Protein AF-A0A958V915-F1 (afdb_monomer)

Solvent-accessible surface area (backbone atoms only — not comparable to full-atom values): 6855 Å² total; per-residue (Å²): 134,86,81,80,76,76,75,77,83,75,81,83,77,73,76,79,89,66,77,58,68,59,53,65,76,64,23,70,66,58,50,49,50,54,53,62,56,53,32,76,91,82,40,52,74,68,54,32,50,51,50,50,53,51,51,52,49,52,52,51,52,52,51,52,51,58,71,43,39,68,60,51,48,65,74,55,33,73,67,46,53,53,52,52,55,52,50,54,53,52,50,51,52,50,50,51,51,49,53,51,50,53,52,51,50,55,52,39,60,75,68,68,81,113

Radius of gyration: 23.05 Å; Cα contacts (8 Å, |Δi|>4): 24; chains: 1; bounding box: 62×39×71 Å

Mean predicted aligned error: 9.96 Å

pLDDT: mean 83.39, std 15.03, range [46.66, 97.44]

Structure (mmCIF, N/CA/C/O backbone):
data_AF-A0A958V915-F1
#
_entry.id   AF-A0A958V915-F1
#
loop_
_atom_site.group_PDB
_atom_site.id
_atom_site.type_symbol
_atom_site.label_atom_id
_atom_site.label_alt_id
_atom_site.label_comp_id
_atom_site.label_asym_id
_atom_site.label_entity_id
_atom_site.label_seq_id
_atom_site.pdbx_PDB_ins_code
_atom_site.Cartn_x
_atom_site.Cartn_y
_atom_site.Cartn_z
_atom_site.occupancy
_atom_site.B_iso_or_equiv
_atom_site.auth_seq_id
_atom_site.auth_comp_id
_atom_site.auth_asym_id
_atom_site.auth_atom_id
_atom_site.pdbx_PDB_model_num
ATOM 1 N N . MET A 1 1 ? -27.198 29.856 43.582 1.00 46.66 1 MET A N 1
ATOM 2 C CA . MET A 1 1 ? -27.362 28.495 43.025 1.00 46.66 1 MET A CA 1
ATOM 3 C C . MET A 1 1 ? -26.505 28.420 41.766 1.00 46.66 1 MET A C 1
ATOM 5 O O . MET A 1 1 ? -26.902 28.926 40.725 1.00 46.66 1 MET A O 1
ATOM 9 N N . VAL A 1 2 ? -25.255 27.971 41.903 1.00 55.22 2 VAL A N 1
ATOM 10 C CA . VAL A 1 2 ? -24.263 27.981 40.815 1.00 55.22 2 VAL A CA 1
ATOM 11 C C . VAL A 1 2 ? -24.518 26.758 39.936 1.00 55.22 2 VAL A C 1
ATOM 13 O O . VAL A 1 2 ? -24.218 25.640 40.339 1.00 55.22 2 VAL A O 1
ATOM 16 N N . ASN A 1 3 ? -25.103 26.959 38.754 1.00 49.50 3 ASN A N 1
ATOM 17 C CA . ASN A 1 3 ? -25.222 25.907 37.744 1.00 49.50 3 ASN A CA 1
ATOM 18 C C . ASN A 1 3 ? -23.866 25.735 37.057 1.00 49.50 3 ASN A C 1
ATOM 20 O O . ASN A 1 3 ? -23.572 26.369 36.043 1.00 49.50 3 ASN A O 1
ATOM 24 N N . PHE A 1 4 ? -23.025 24.891 37.649 1.00 62.47 4 PHE A N 1
ATOM 25 C CA . PHE A 1 4 ? -21.787 24.434 37.038 1.00 62.47 4 PHE A CA 1
ATOM 26 C C . PHE A 1 4 ? -22.141 23.486 35.885 1.00 62.47 4 PHE A C 1
ATOM 28 O O . PHE A 1 4 ? -22.272 22.276 36.053 1.00 62.47 4 PHE A O 1
ATOM 35 N N . SER A 1 5 ? -22.371 24.064 34.706 1.00 57.31 5 SER A N 1
ATOM 36 C CA . SER A 1 5 ? -22.488 23.317 33.458 1.00 57.31 5 SER A CA 1
ATOM 37 C C . SER A 1 5 ? -21.105 22.772 33.112 1.00 57.31 5 SER A C 1
ATOM 39 O O . SER A 1 5 ? -20.276 23.458 32.508 1.00 57.31 5 SER A O 1
ATOM 41 N N . LEU A 1 6 ? -20.831 21.547 33.561 1.00 64.69 6 LEU A N 1
ATOM 42 C CA . LEU A 1 6 ? -19.716 20.740 33.083 1.00 64.69 6 LEU A CA 1
ATOM 43 C C . LEU A 1 6 ? -19.923 20.507 31.584 1.00 64.69 6 LEU A C 1
ATOM 45 O O . LEU A 1 6 ? -20.574 19.549 31.171 1.00 64.69 6 LEU A O 1
ATOM 49 N N . LYS A 1 7 ? -19.385 21.414 30.761 1.00 54.03 7 LYS A N 1
ATOM 50 C CA . LYS A 1 7 ? -19.228 21.199 29.324 1.00 54.03 7 LYS A CA 1
ATOM 51 C C . LYS A 1 7 ? -18.483 19.881 29.128 1.00 54.03 7 LYS A C 1
ATOM 53 O O . LYS A 1 7 ? -17.315 19.756 29.486 1.00 54.03 7 LYS A O 1
ATOM 58 N N . THR A 1 8 ? -19.201 18.916 28.568 1.00 58.78 8 THR A N 1
ATOM 59 C CA . THR A 1 8 ? -18.741 17.608 28.112 1.00 58.78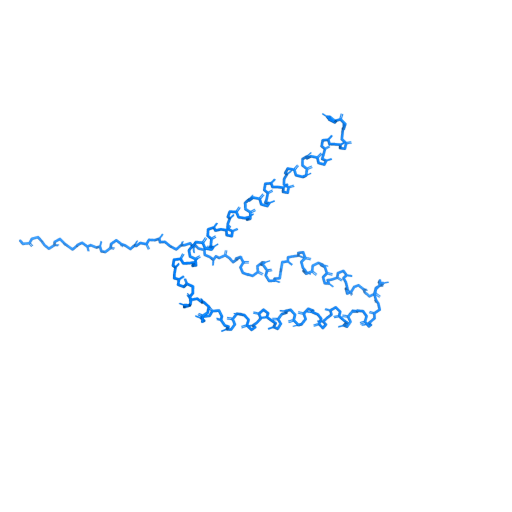 8 THR A CA 1
ATOM 60 C C . THR A 1 8 ? -17.361 17.699 27.460 1.00 58.78 8 THR A C 1
ATOM 62 O O . THR A 1 8 ? -17.191 18.356 26.432 1.00 58.78 8 THR A O 1
ATOM 65 N N . TYR A 1 9 ? -16.377 17.030 28.061 1.00 52.75 9 TYR A N 1
ATOM 66 C CA . TYR A 1 9 ? -15.049 16.838 27.488 1.00 52.75 9 TYR A CA 1
ATOM 67 C C . TYR A 1 9 ? -15.194 15.954 26.243 1.00 52.75 9 TYR A C 1
ATOM 69 O O . TYR A 1 9 ? -15.450 14.755 26.342 1.00 52.75 9 TYR A O 1
ATOM 77 N N . LYS A 1 10 ? -15.132 16.561 25.057 1.00 52.34 10 LYS A N 1
ATOM 78 C CA . LYS A 1 10 ? -15.208 15.849 23.779 1.00 52.34 10 LYS A CA 1
ATOM 79 C C . LYS A 1 10 ? -13.847 15.181 23.547 1.00 52.34 10 LYS A C 1
ATOM 81 O O . LYS A 1 10 ? -12.861 15.875 23.331 1.00 52.34 10 LYS A O 1
ATOM 86 N N . ASP A 1 11 ? -13.791 13.856 23.670 1.00 58.12 11 ASP A N 1
ATOM 87 C CA . ASP A 1 11 ? -12.593 13.043 23.417 1.00 58.12 11 ASP A CA 1
ATOM 88 C C . ASP A 1 11 ? -12.185 13.175 21.939 1.00 58.12 11 ASP A C 1
ATOM 90 O O . ASP A 1 11 ? -12.855 12.661 21.043 1.00 58.12 11 ASP A O 1
ATOM 94 N N . TYR A 1 12 ? -11.103 13.904 21.660 1.00 49.75 12 TYR A N 1
ATOM 95 C CA . TYR A 1 12 ? -10.552 14.069 20.313 1.00 49.75 12 TYR A CA 1
ATOM 96 C C . TYR A 1 12 ? -9.628 12.893 19.966 1.00 49.75 12 TYR A C 1
ATOM 98 O O . TYR A 1 12 ? -8.432 13.070 19.749 1.00 49.75 12 TYR A O 1
ATOM 106 N N . ARG A 1 13 ? -10.166 11.673 19.878 1.00 55.16 13 ARG A N 1
ATOM 107 C CA . ARG A 1 13 ? -9.445 10.519 19.300 1.00 55.16 13 ARG A CA 1
ATOM 108 C C . ARG A 1 13 ? -9.730 10.332 17.812 1.00 55.16 13 ARG A C 1
ATOM 110 O O . ARG A 1 13 ? -9.784 9.213 17.310 1.00 55.16 13 ARG A O 1
ATOM 117 N N . HIS A 1 14 ? -9.853 11.433 17.076 1.00 53.50 14 HIS A N 1
ATOM 118 C CA . HIS A 1 14 ? -9.836 11.371 15.621 1.00 53.50 14 HIS A CA 1
ATOM 119 C C . HIS A 1 14 ? -8.394 11.151 15.160 1.00 53.50 14 HIS A C 1
ATOM 121 O O . HIS A 1 14 ? -7.644 12.093 14.926 1.00 53.50 14 HIS A O 1
ATOM 127 N N . VAL A 1 15 ? -7.998 9.882 15.038 1.00 56.56 15 VAL A N 1
ATOM 128 C CA . VAL A 1 15 ? -6.907 9.525 14.132 1.00 56.56 15 VAL A CA 1
ATOM 129 C C . VAL A 1 15 ? -7.408 9.911 12.750 1.00 56.56 15 VAL A C 1
ATOM 131 O O . VAL A 1 15 ? -8.347 9.309 12.230 1.00 56.56 15 VAL A O 1
ATOM 134 N N . THR A 1 16 ? -6.860 10.988 12.205 1.00 51.41 16 THR A N 1
ATOM 135 C CA . THR A 1 16 ? -7.239 11.508 10.897 1.00 51.41 16 THR A CA 1
ATOM 136 C C . THR A 1 16 ? -6.789 10.501 9.843 1.00 51.41 16 THR A C 1
ATOM 138 O O . THR A 1 16 ? -5.658 10.532 9.369 1.00 51.41 16 THR A O 1
ATOM 141 N N . ILE A 1 17 ? -7.663 9.551 9.516 1.00 53.94 17 ILE A N 1
ATOM 142 C CA . ILE A 1 17 ? -7.463 8.580 8.440 1.00 53.94 17 ILE A CA 1
ATOM 143 C C . ILE A 1 17 ? -7.751 9.329 7.128 1.00 53.94 17 ILE A C 1
ATOM 145 O O . ILE A 1 17 ? -8.843 9.255 6.576 1.00 53.94 17 ILE A O 1
ATOM 149 N N . PHE A 1 18 ? -6.791 10.131 6.669 1.00 53.22 18 PHE A N 1
ATOM 150 C CA . PHE A 1 18 ? -6.848 10.901 5.420 1.00 53.22 18 PHE A CA 1
ATOM 151 C C . PHE A 1 18 ? -5.602 10.604 4.577 1.00 53.22 18 PHE A C 1
ATOM 153 O O . PHE A 1 18 ? -4.544 10.284 5.112 1.00 53.22 18 PHE A O 1
ATOM 160 N N . PRO A 1 19 ? -5.720 10.725 3.252 1.00 58.03 19 PRO A N 1
ATOM 161 C CA . PRO A 1 19 ? -6.063 9.604 2.395 1.00 58.03 19 PRO A CA 1
ATOM 162 C C . PRO A 1 19 ? -4.878 8.622 2.289 1.00 58.03 19 PRO A C 1
ATOM 164 O O . PRO A 1 19 ? -4.017 8.811 1.446 1.00 58.03 19 PRO A O 1
ATOM 167 N N . VAL A 1 20 ? -4.819 7.559 3.098 1.00 59.59 20 VAL A N 1
ATOM 168 C CA . VAL A 1 20 ? -3.901 6.419 2.837 1.00 59.59 20 VAL A CA 1
ATOM 169 C C . VAL A 1 20 ? -4.587 5.355 1.972 1.00 59.59 20 VAL A C 1
ATOM 171 O O . VAL A 1 20 ? -3.943 4.657 1.197 1.00 59.59 20 VAL A O 1
ATOM 174 N N . ALA A 1 21 ? -5.920 5.274 2.030 1.00 62.56 21 ALA A N 1
ATOM 175 C CA . ALA A 1 21 ? -6.696 4.316 1.244 1.00 62.56 21 ALA A CA 1
ATOM 176 C C . ALA A 1 21 ? -6.546 4.539 -0.274 1.00 62.56 21 ALA A C 1
ATOM 178 O O . ALA A 1 21 ? -6.344 3.586 -1.019 1.00 62.56 21 ALA A O 1
ATOM 179 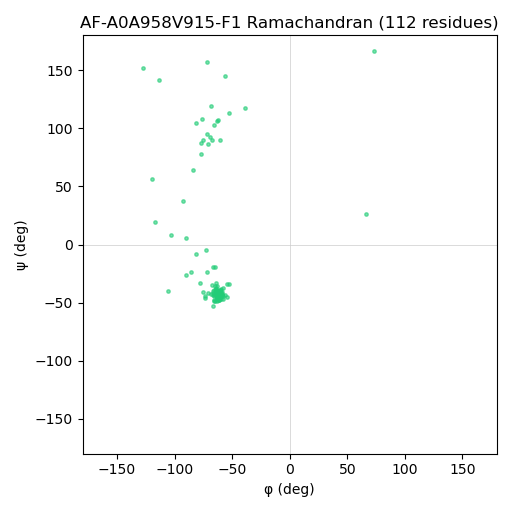N N . ILE A 1 22 ? -6.580 5.798 -0.725 1.00 59.72 22 ILE A N 1
ATOM 180 C CA . ILE A 1 22 ? -6.416 6.158 -2.143 1.00 59.72 22 ILE A CA 1
ATOM 181 C C . ILE A 1 22 ? -4.995 5.849 -2.658 1.00 59.72 22 ILE A C 1
ATOM 183 O O . ILE A 1 22 ? -4.890 5.119 -3.644 1.00 59.72 22 ILE A O 1
ATOM 187 N N . PRO A 1 23 ? -3.897 6.305 -2.013 1.00 65.56 23 PRO A N 1
ATOM 188 C CA . PRO A 1 23 ? -2.547 5.961 -2.455 1.00 65.56 23 PRO A CA 1
ATOM 189 C C . PRO A 1 23 ? -2.218 4.477 -2.280 1.00 65.56 23 PRO A C 1
ATOM 191 O O . PRO A 1 23 ? -1.309 3.996 -2.944 1.00 65.56 23 PRO A O 1
ATOM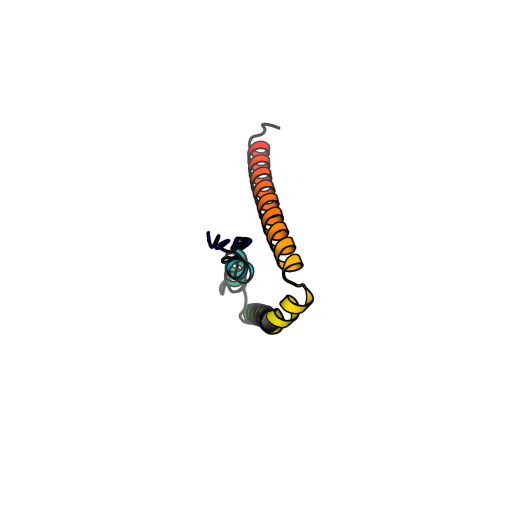 194 N N . SER A 1 24 ? -2.933 3.730 -1.433 1.00 72.50 24 SER A N 1
ATOM 195 C CA . SER A 1 24 ? -2.725 2.284 -1.319 1.00 72.50 24 SER A CA 1
ATOM 196 C C . SER A 1 24 ? -3.318 1.505 -2.499 1.00 72.50 24 SER A C 1
ATOM 198 O O . SER A 1 24 ? -2.668 0.576 -2.968 1.00 72.50 24 SER A O 1
ATOM 200 N N . ILE A 1 25 ? -4.516 1.860 -2.984 1.00 80.38 25 ILE A N 1
ATOM 201 C CA . ILE A 1 25 ? -5.193 1.121 -4.068 1.00 80.38 25 ILE A CA 1
ATOM 202 C C . ILE A 1 25 ? -4.531 1.389 -5.424 1.00 80.38 25 ILE A C 1
ATOM 204 O O . ILE A 1 25 ? -4.266 0.459 -6.180 1.00 80.38 25 ILE A O 1
ATOM 208 N N . ALA A 1 26 ? -4.248 2.654 -5.729 1.00 77.50 26 ALA A N 1
ATOM 209 C CA . ALA A 1 26 ? -3.644 3.072 -6.991 1.00 77.50 26 ALA A CA 1
ATOM 210 C C . ALA A 1 26 ? -2.311 3.767 -6.713 1.00 77.50 26 ALA A C 1
ATOM 212 O O . ALA A 1 26 ? -2.112 4.935 -7.052 1.00 77.50 26 ALA A O 1
ATOM 213 N N . SER A 1 27 ? -1.413 3.062 -6.022 1.00 84.75 27 SER A N 1
ATOM 214 C CA . SER A 1 27 ? -0.090 3.611 -5.737 1.00 84.75 27 SER A CA 1
ATOM 215 C C . SER A 1 27 ? 0.613 4.005 -7.047 1.00 84.75 27 SER A C 1
ATOM 217 O O . SER A 1 27 ? 0.453 3.314 -8.059 1.00 84.75 27 SER A O 1
ATOM 219 N N . PRO A 1 28 ? 1.421 5.080 -7.063 1.00 85.75 28 PRO A N 1
ATOM 220 C CA . PRO A 1 28 ? 2.147 5.492 -8.265 1.00 85.75 28 PRO A CA 1
ATOM 221 C C . PRO A 1 28 ? 3.004 4.367 -8.866 1.00 85.75 28 PRO A C 1
ATOM 223 O O . PRO A 1 28 ? 3.108 4.254 -10.083 1.00 85.75 28 PRO A O 1
ATOM 226 N N . GLY A 1 29 ? 3.559 3.492 -8.017 1.00 87.69 29 GLY A N 1
ATOM 227 C CA . GLY A 1 29 ? 4.309 2.314 -8.453 1.00 87.69 29 GLY A CA 1
ATOM 228 C C . GLY A 1 29 ? 3.440 1.275 -9.165 1.00 87.69 29 GLY A C 1
ATOM 229 O O . GLY A 1 29 ? 3.845 0.754 -10.200 1.00 87.69 29 GLY A O 1
ATOM 230 N N . ALA A 1 30 ? 2.228 1.013 -8.666 1.00 89.44 30 ALA A N 1
ATOM 231 C CA . ALA A 1 30 ? 1.288 0.112 -9.332 1.00 89.44 30 ALA A CA 1
ATOM 232 C C . ALA A 1 30 ? 0.852 0.661 -10.700 1.00 89.44 30 ALA A C 1
ATOM 234 O O . ALA A 1 30 ? 0.838 -0.081 -11.680 1.00 89.44 30 ALA A O 1
ATOM 235 N N . ILE A 1 31 ? 0.570 1.966 -10.790 1.00 91.06 31 ILE A N 1
ATOM 236 C CA . ILE A 1 31 ? 0.237 2.620 -12.065 1.00 91.06 31 ILE A CA 1
ATOM 237 C C . ILE A 1 31 ? 1.414 2.509 -13.040 1.00 91.06 31 ILE A C 1
ATOM 239 O O . ILE A 1 31 ? 1.220 2.098 -14.182 1.00 91.06 31 ILE A O 1
ATOM 243 N N . MET A 1 32 ? 2.637 2.812 -12.590 1.00 93.38 32 MET A N 1
ATOM 244 C CA . MET A 1 32 ? 3.841 2.697 -13.419 1.00 93.38 32 MET A CA 1
ATOM 245 C C . MET A 1 32 ? 4.043 1.267 -13.928 1.00 93.38 32 MET A C 1
ATOM 247 O O . MET A 1 32 ? 4.329 1.080 -15.106 1.00 93.38 32 MET A O 1
ATOM 251 N N . ALA A 1 33 ? 3.845 0.256 -13.080 1.00 92.44 33 ALA A N 1
ATOM 252 C CA . ALA A 1 33 ? 3.954 -1.140 -13.486 1.00 92.44 33 ALA A CA 1
ATOM 253 C C . ALA A 1 33 ? 2.944 -1.499 -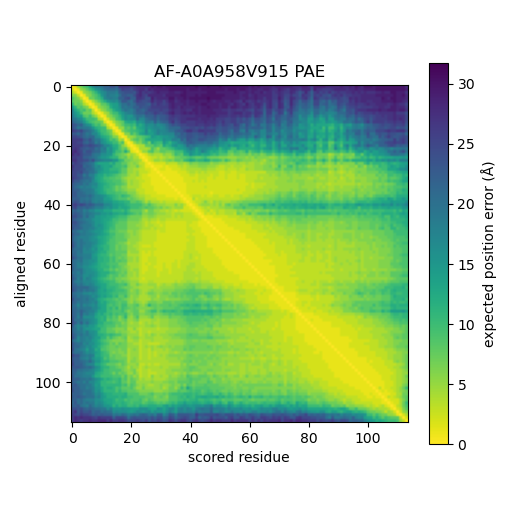14.585 1.00 92.44 33 ALA A C 1
ATOM 255 O O . ALA A 1 33 ? 3.329 -2.111 -15.576 1.00 92.44 33 ALA A O 1
ATOM 256 N N . VAL A 1 34 ? 1.679 -1.081 -14.458 1.00 92.69 34 VAL A N 1
ATOM 257 C CA . VAL A 1 34 ? 0.659 -1.329 -15.493 1.00 92.69 34 VAL A CA 1
ATOM 258 C C . VAL A 1 34 ? 1.013 -0.622 -16.800 1.00 92.69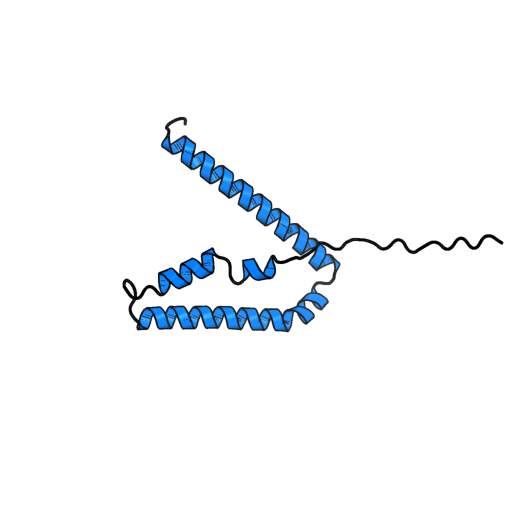 34 VAL A C 1
ATOM 260 O O . VAL A 1 34 ? 0.885 -1.227 -17.860 1.00 92.69 34 VAL A O 1
ATOM 263 N N . VAL A 1 35 ? 1.502 0.621 -16.735 1.00 93.19 35 VAL A N 1
ATOM 264 C CA . VAL A 1 35 ? 1.963 1.363 -17.920 1.00 93.19 35 VAL A CA 1
ATOM 265 C C . VAL A 1 35 ? 3.104 0.620 -18.616 1.00 93.19 35 VAL A C 1
ATOM 267 O O . VAL A 1 35 ? 3.044 0.422 -19.825 1.00 93.19 35 VAL A O 1
ATOM 270 N N . LEU A 1 36 ? 4.103 0.149 -17.864 1.00 93.88 36 LEU A N 1
ATOM 271 C CA . LEU A 1 36 ? 5.226 -0.610 -18.421 1.00 93.88 36 LEU A CA 1
ATOM 272 C C . LEU A 1 36 ? 4.783 -1.958 -19.003 1.00 93.88 36 LEU A C 1
ATOM 274 O O . LEU A 1 36 ? 5.209 -2.324 -20.091 1.00 93.88 36 LEU A O 1
ATOM 278 N N . LEU A 1 37 ? 3.899 -2.679 -18.313 1.00 92.50 37 LEU A N 1
ATOM 279 C CA . LEU A 1 37 ? 3.351 -3.969 -18.757 1.00 92.50 37 LEU A CA 1
ATOM 280 C C . LEU A 1 37 ? 2.340 -3.841 -19.906 1.00 92.50 37 LEU A C 1
ATOM 282 O O . LEU A 1 37 ? 1.868 -4.852 -20.428 1.00 92.50 37 LEU A O 1
ATOM 286 N N . THR A 1 38 ? 2.004 -2.610 -20.290 1.00 91.00 38 THR A N 1
ATOM 287 C CA . THR A 1 38 ? 1.128 -2.297 -21.423 1.00 91.00 38 THR A CA 1
ATOM 288 C C . THR A 1 38 ? 1.879 -1.509 -22.504 1.00 91.00 38 THR A C 1
ATOM 290 O O . THR A 1 38 ? 1.268 -0.865 -23.352 1.00 91.00 38 THR A O 1
ATOM 293 N N . ASP A 1 39 ? 3.216 -1.550 -22.505 1.00 91.88 39 ASP A N 1
ATOM 294 C CA . ASP A 1 39 ? 4.004 -0.946 -23.580 1.00 91.88 39 ASP A CA 1
ATOM 295 C C . ASP A 1 39 ? 3.810 -1.721 -24.894 1.00 91.88 39 ASP A C 1
ATOM 297 O O . ASP A 1 39 ? 4.141 -2.905 -24.997 1.00 91.88 39 ASP A O 1
ATOM 301 N N . ASN A 1 40 ? 3.286 -1.032 -25.911 1.00 88.44 40 ASN A N 1
ATOM 302 C CA . ASN A 1 40 ? 3.026 -1.563 -27.254 1.00 88.44 40 ASN A CA 1
ATOM 303 C C . ASN A 1 40 ? 4.291 -1.966 -28.023 1.00 88.44 40 ASN A C 1
ATOM 305 O O . ASN A 1 40 ? 4.189 -2.713 -28.994 1.00 88.44 40 ASN A O 1
ATOM 309 N N . HIS A 1 41 ? 5.465 -1.470 -27.630 1.00 87.31 41 HIS A N 1
ATOM 310 C CA . HIS A 1 41 ? 6.729 -1.794 -28.298 1.00 87.31 41 HIS A CA 1
ATOM 311 C C . HIS A 1 41 ? 7.358 -3.077 -27.757 1.00 87.31 41 HIS A C 1
ATOM 313 O O . HIS A 1 41 ? 8.157 -3.702 -28.452 1.00 87.31 41 HIS A O 1
ATOM 319 N N . ILE A 1 42 ? 7.015 -3.453 -26.522 1.00 89.69 42 ILE A N 1
ATOM 320 C CA . ILE A 1 42 ? 7.610 -4.595 -25.820 1.00 89.69 42 ILE A CA 1
ATOM 321 C C . ILE A 1 42 ? 6.636 -5.773 -25.765 1.00 89.69 42 ILE A C 1
ATOM 323 O O . ILE A 1 42 ? 7.054 -6.912 -25.956 1.00 89.69 42 ILE A O 1
ATOM 327 N N . TYR A 1 43 ? 5.348 -5.509 -25.537 1.00 91.50 43 TYR A N 1
ATOM 328 C CA . TYR A 1 43 ? 4.345 -6.543 -25.295 1.00 91.50 43 TYR A CA 1
ATOM 329 C C . TYR A 1 43 ? 3.319 -6.619 -26.419 1.00 91.50 43 TYR A C 1
ATOM 331 O O . TYR A 1 43 ? 2.849 -5.612 -26.950 1.00 91.50 43 TYR A O 1
ATOM 339 N N . THR A 1 44 ? 2.925 -7.844 -26.751 1.00 92.56 44 THR A N 1
ATOM 340 C CA . THR A 1 44 ? 1.877 -8.105 -27.739 1.00 92.56 44 THR A CA 1
ATOM 341 C C . THR A 1 44 ? 0.493 -7.740 -27.199 1.00 92.56 44 THR A C 1
ATOM 343 O O . THR A 1 44 ? 0.241 -7.795 -25.995 1.00 92.56 44 THR A O 1
ATOM 346 N N . ILE A 1 45 ? -0.467 -7.474 -28.094 1.00 91.50 45 ILE A N 1
ATOM 347 C CA . ILE A 1 45 ? -1.869 -7.172 -27.729 1.00 91.50 45 ILE A CA 1
ATOM 348 C C . ILE A 1 45 ? -2.463 -8.250 -26.803 1.00 91.50 45 ILE A C 1
ATOM 350 O O . ILE A 1 45 ? -3.254 -7.952 -25.909 1.00 91.50 45 ILE A O 1
ATOM 354 N N . ARG A 1 46 ? -2.064 -9.517 -26.980 1.00 92.38 46 ARG A N 1
ATOM 355 C CA . ARG A 1 46 ? -2.514 -10.625 -26.129 1.00 92.38 46 ARG A CA 1
ATOM 356 C C . ARG A 1 46 ? -2.013 -10.489 -24.690 1.00 92.38 46 ARG A C 1
ATOM 358 O O . ARG A 1 46 ? -2.789 -10.703 -23.765 1.00 92.38 46 ARG A O 1
ATOM 365 N N . GLU A 1 47 ? -0.744 -10.149 -24.497 1.00 91.12 47 GLU A N 1
ATOM 366 C CA . GLU A 1 47 ? -0.150 -9.965 -23.166 1.00 91.12 47 GLU A CA 1
ATOM 367 C C . GLU A 1 47 ? -0.759 -8.755 -22.458 1.00 91.12 47 GLU A C 1
ATOM 369 O O . GLU A 1 47 ? -1.132 -8.838 -21.291 1.00 91.12 47 GLU A O 1
ATOM 374 N N . GLN A 1 48 ? -0.991 -7.673 -23.197 1.00 91.62 48 GLN A N 1
ATOM 375 C CA . GLN A 1 48 ? -1.670 -6.485 -22.683 1.00 91.62 48 GLN A CA 1
ATOM 376 C C . GLN A 1 48 ? -3.121 -6.755 -22.278 1.00 91.62 48 GLN A C 1
ATOM 378 O O . GLN A 1 48 ? -3.590 -6.254 -21.252 1.00 91.62 48 GLN A O 1
ATOM 383 N N . ALA A 1 49 ? -3.838 -7.579 -23.048 1.00 93.88 49 ALA A N 1
ATOM 384 C CA . ALA A 1 49 ? -5.188 -8.001 -22.697 1.00 93.88 49 ALA A CA 1
ATOM 385 C C . ALA A 1 49 ? -5.194 -8.801 -21.384 1.00 93.88 49 ALA A C 1
ATOM 387 O O . ALA A 1 49 ? -6.054 -8.573 -20.535 1.00 93.88 49 ALA A O 1
ATOM 388 N N . ILE A 1 50 ? -4.206 -9.679 -21.174 1.00 95.06 50 ILE A N 1
ATOM 389 C CA . ILE A 1 50 ? -4.048 -10.421 -19.914 1.00 95.06 50 ILE A CA 1
ATOM 390 C C . ILE A 1 50 ? -3.784 -9.455 -18.749 1.00 95.06 50 ILE A C 1
ATOM 392 O O . ILE A 1 50 ? -4.482 -9.530 -17.735 1.00 95.06 50 ILE A O 1
ATOM 396 N N . THR A 1 51 ? -2.842 -8.518 -18.901 1.00 93.62 51 THR A N 1
ATOM 397 C CA . THR A 1 51 ? -2.558 -7.474 -17.899 1.00 93.62 51 THR A CA 1
ATOM 398 C C . THR A 1 51 ? -3.819 -6.683 -17.548 1.00 93.62 51 THR A C 1
ATOM 400 O O . THR A 1 51 ? -4.137 -6.499 -16.374 1.00 93.62 51 THR A O 1
ATOM 403 N N . THR A 1 52 ? -4.592 -6.279 -18.556 1.00 93.19 52 THR A N 1
ATOM 404 C CA . THR A 1 52 ? -5.846 -5.534 -18.376 1.00 93.19 52 THR A CA 1
ATOM 405 C C . THR A 1 52 ? -6.877 -6.335 -17.582 1.00 93.19 52 THR A C 1
ATOM 407 O O . THR A 1 52 ? -7.463 -5.816 -16.631 1.00 93.19 52 THR A O 1
ATOM 410 N N . VAL A 1 53 ? -7.084 -7.610 -17.928 1.00 96.38 53 VAL A N 1
ATOM 411 C CA . VAL A 1 53 ? -8.019 -8.496 -17.216 1.00 96.38 53 VAL A CA 1
ATOM 412 C C . VAL A 1 53 ? -7.600 -8.679 -15.756 1.00 96.38 53 VAL A C 1
ATOM 414 O O . VAL A 1 53 ? -8.453 -8.630 -14.870 1.00 96.38 53 VAL A O 1
ATOM 417 N N . LEU A 1 54 ? -6.301 -8.828 -15.483 1.00 94.81 54 LEU A N 1
ATOM 418 C CA . LEU A 1 54 ? -5.777 -8.935 -14.119 1.00 94.81 54 LEU A CA 1
ATOM 419 C C . LEU A 1 54 ? -6.024 -7.661 -13.305 1.00 94.81 54 LEU A C 1
ATOM 421 O O . LEU A 1 54 ? -6.502 -7.743 -12.174 1.00 94.81 54 LEU A O 1
ATOM 425 N N . VAL A 1 55 ? -5.750 -6.484 -13.875 1.00 94.38 55 VAL A N 1
ATOM 426 C CA . VAL A 1 55 ? -6.009 -5.203 -13.201 1.00 94.38 55 VAL A CA 1
ATOM 427 C C . VAL A 1 55 ? -7.501 -5.039 -12.911 1.00 94.38 55 VAL A C 1
ATOM 429 O O . VAL A 1 55 ? -7.869 -4.713 -11.782 1.00 94.38 55 VAL A O 1
ATOM 432 N N . LEU A 1 56 ? -8.368 -5.328 -13.887 1.00 95.31 56 LEU A N 1
ATOM 433 C CA . LEU A 1 56 ? -9.821 -5.288 -13.698 1.00 95.31 56 LEU A CA 1
ATOM 434 C C . LEU A 1 56 ? -10.281 -6.246 -12.596 1.00 95.31 56 LEU A C 1
ATOM 436 O O . LEU A 1 56 ? -11.120 -5.877 -11.776 1.00 95.31 56 LEU A O 1
ATOM 440 N N . PHE A 1 57 ? -9.708 -7.447 -12.539 1.00 96.06 57 PHE A N 1
ATOM 441 C CA . PHE A 1 57 ? -10.010 -8.427 -11.502 1.00 96.06 57 PHE A CA 1
ATOM 442 C C . PHE A 1 57 ? -9.617 -7.932 -10.103 1.00 96.06 57 PHE A C 1
ATOM 444 O O . PHE A 1 57 ? -10.421 -8.015 -9.173 1.00 96.06 57 PHE A O 1
ATOM 451 N N . VAL A 1 58 ? -8.420 -7.357 -9.949 1.00 93.88 58 VAL A N 1
ATOM 452 C CA . VAL A 1 58 ? -7.972 -6.779 -8.672 1.00 93.88 58 VAL A CA 1
ATOM 453 C C . VAL A 1 58 ? -8.884 -5.628 -8.248 1.00 93.88 58 VAL A C 1
ATOM 455 O O . VAL A 1 58 ? -9.362 -5.622 -7.115 1.00 93.88 58 VAL A O 1
ATOM 458 N N . VAL A 1 59 ? -9.196 -4.699 -9.158 1.00 93.00 59 VAL A N 1
ATOM 459 C CA . VAL A 1 59 ? -10.101 -3.570 -8.881 1.00 93.00 59 VAL A CA 1
ATOM 460 C C . VAL A 1 59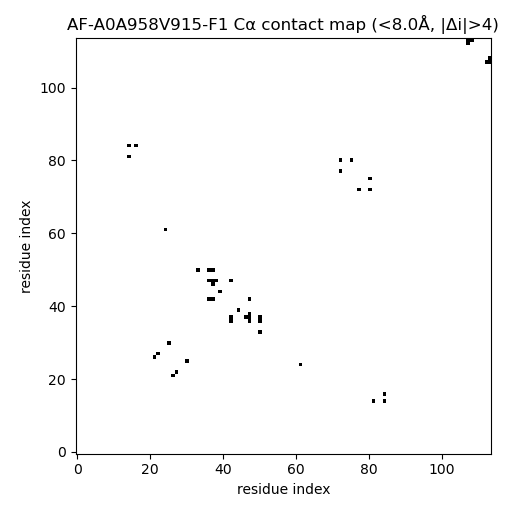 ? -11.492 -4.060 -8.480 1.00 93.00 59 VAL A C 1
ATOM 462 O O . VAL A 1 59 ? -12.077 -3.536 -7.532 1.00 93.00 59 VAL A O 1
ATOM 465 N N . PH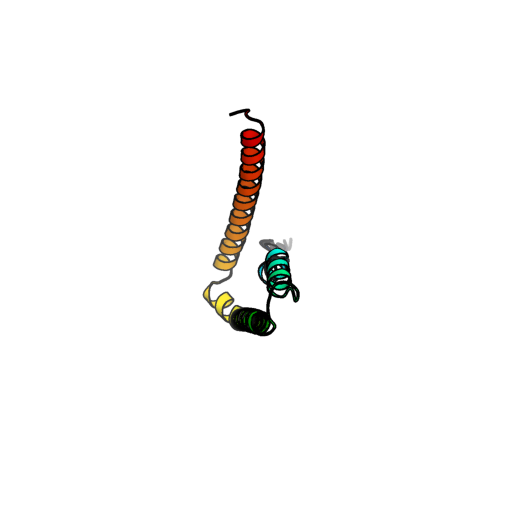E A 1 60 ? -12.009 -5.091 -9.149 1.00 95.88 60 PHE A N 1
ATOM 466 C CA . PHE A 1 60 ? -13.292 -5.699 -8.811 1.00 95.88 60 PHE A CA 1
ATOM 467 C C . PHE A 1 60 ? -13.294 -6.298 -7.396 1.00 95.88 60 PHE A C 1
ATOM 469 O O . PHE A 1 60 ? -14.222 -6.060 -6.620 1.00 95.88 60 PHE A O 1
ATOM 476 N N . ILE A 1 61 ? -12.231 -7.011 -7.011 1.00 95.25 61 ILE A N 1
ATOM 477 C CA . ILE A 1 61 ? -12.073 -7.529 -5.644 1.00 95.25 61 ILE A CA 1
ATOM 478 C C . ILE A 1 61 ? -11.994 -6.382 -4.630 1.00 95.25 61 ILE A C 1
ATOM 480 O O . ILE A 1 61 ? -12.669 -6.420 -3.599 1.00 95.25 61 ILE A O 1
ATOM 484 N N . THR A 1 62 ? -11.204 -5.344 -4.914 1.00 92.56 62 THR A N 1
ATOM 485 C CA . THR A 1 62 ? -11.105 -4.164 -4.046 1.00 92.56 62 THR A CA 1
ATOM 486 C C . THR A 1 62 ? -12.469 -3.501 -3.864 1.00 92.56 62 THR A C 1
ATOM 488 O O . THR A 1 62 ? -12.844 -3.180 -2.737 1.00 92.56 62 THR A O 1
ATOM 491 N N . MET A 1 63 ? -13.246 -3.354 -4.939 1.00 93.12 63 MET A N 1
ATOM 492 C CA . MET A 1 63 ? -14.610 -2.828 -4.884 1.00 93.12 63 MET A CA 1
ATOM 493 C C . MET A 1 63 ? -15.503 -3.667 -3.961 1.00 93.12 63 MET A C 1
ATOM 495 O O . MET A 1 63 ? -16.225 -3.104 -3.136 1.00 93.12 63 MET A O 1
ATOM 499 N N . LEU A 1 64 ? -15.431 -4.999 -4.046 1.00 95.56 64 LEU A N 1
ATOM 500 C CA . LEU A 1 64 ? -16.208 -5.887 -3.182 1.00 95.56 64 LEU A CA 1
ATOM 501 C C . LEU A 1 64 ? -15.827 -5.722 -1.702 1.00 95.56 64 LEU A C 1
ATOM 503 O O . LEU A 1 64 ? -16.709 -5.644 -0.843 1.00 95.56 64 LEU A O 1
ATOM 507 N N . PHE A 1 65 ? -14.533 -5.604 -1.395 1.00 91.50 65 PHE A N 1
ATOM 508 C CA . PHE A 1 65 ? -14.078 -5.328 -0.031 1.00 91.50 65 PHE A CA 1
ATOM 509 C C . PHE A 1 65 ? -14.551 -3.970 0.482 1.00 91.50 65 PHE A C 1
ATOM 511 O O . PHE A 1 65 ? -14.985 -3.881 1.630 1.00 91.50 65 PHE A O 1
ATOM 518 N N . LEU A 1 66 ? -14.525 -2.930 -0.355 1.00 90.12 66 LEU A N 1
ATOM 519 C CA . LEU A 1 66 ? -15.039 -1.610 0.012 1.00 90.12 66 LEU A CA 1
ATOM 520 C C . LEU A 1 66 ? -16.548 -1.643 0.278 1.00 90.12 66 LEU A C 1
ATOM 522 O O . LEU A 1 66 ? -17.008 -1.042 1.246 1.00 90.12 66 LEU A O 1
ATOM 526 N N . LEU A 1 67 ? -17.316 -2.398 -0.510 1.00 93.56 67 LEU A N 1
ATOM 527 C CA . LEU A 1 67 ? -18.752 -2.570 -0.278 1.00 93.56 67 LEU A CA 1
ATOM 528 C C . LEU A 1 67 ? -19.036 -3.302 1.046 1.00 93.56 67 LEU A C 1
ATOM 530 O O . LEU A 1 67 ? -19.994 -2.992 1.755 1.00 93.56 67 LEU A O 1
ATOM 534 N N . LEU A 1 68 ? -18.181 -4.260 1.408 1.00 94.19 68 LEU A N 1
ATOM 535 C CA . LEU A 1 68 ? -18.250 -4.980 2.681 1.00 94.19 68 LEU A CA 1
ATOM 536 C C . LEU A 1 68 ? -17.616 -4.209 3.848 1.00 94.19 68 LEU A C 1
ATOM 538 O O . LEU A 1 68 ? -17.789 -4.621 5.000 1.00 94.19 68 LEU A O 1
ATOM 542 N N . ALA A 1 69 ? -16.940 -3.084 3.595 1.00 89.56 69 ALA A N 1
ATOM 543 C CA . ALA A 1 69 ? -16.175 -2.360 4.604 1.00 89.56 69 ALA A CA 1
ATOM 544 C C . ALA A 1 69 ? -17.042 -1.939 5.793 1.00 89.56 69 ALA A C 1
ATOM 546 O O . ALA A 1 69 ? -16.608 -2.076 6.930 1.00 89.56 69 ALA A O 1
ATOM 547 N N . SER A 1 70 ? -18.298 -1.532 5.576 1.00 88.25 70 SER A N 1
ATOM 548 C CA . SER A 1 70 ? -19.212 -1.180 6.674 1.00 88.25 70 SER A CA 1
ATOM 549 C C . SER A 1 70 ? -19.549 -2.368 7.584 1.00 88.25 70 SER A C 1
ATOM 551 O O . SER A 1 70 ? -19.744 -2.189 8.786 1.00 88.25 70 SER A O 1
ATOM 553 N N . LYS A 1 71 ? -19.616 -3.593 7.042 1.00 91.44 71 LYS A N 1
ATOM 554 C CA . LYS A 1 71 ? -19.818 -4.811 7.848 1.00 91.44 71 LYS A CA 1
ATOM 555 C C . LYS A 1 71 ? -18.549 -5.163 8.617 1.00 91.44 71 LYS A C 1
ATOM 557 O O . LYS A 1 71 ? -18.618 -5.447 9.809 1.00 91.44 71 LYS A O 1
ATOM 562 N N . VAL A 1 72 ? -17.401 -5.081 7.947 1.00 89.81 72 VAL A N 1
ATOM 563 C CA . VAL A 1 72 ? -16.081 -5.302 8.553 1.00 89.81 72 VAL A CA 1
ATOM 564 C C . VAL A 1 72 ? -15.832 -4.304 9.687 1.00 89.81 72 VAL A C 1
ATOM 566 O O . VAL A 1 72 ? -15.389 -4.694 10.762 1.00 89.81 72 VAL A O 1
ATOM 569 N N . GLN A 1 73 ? -16.211 -3.038 9.503 1.00 88.00 73 GLN A N 1
ATOM 570 C CA . GLN A 1 73 ? -16.092 -1.986 10.510 1.00 88.00 73 GLN A CA 1
ATOM 571 C C . GLN A 1 73 ? -16.882 -2.317 11.781 1.00 88.00 73 GLN A C 1
ATOM 573 O O . GLN A 1 73 ? -16.370 -2.154 12.886 1.00 88.00 73 GLN A O 1
ATOM 578 N N . LYS A 1 74 ? -18.110 -2.832 11.628 1.00 89.12 74 LYS A N 1
ATOM 579 C CA . LYS A 1 74 ? -18.946 -3.266 12.757 1.00 89.12 74 LYS A CA 1
ATOM 580 C C . LYS A 1 74 ? -18.382 -4.496 13.469 1.00 89.12 74 LYS A C 1
ATOM 582 O O . LYS A 1 74 ? -18.515 -4.584 14.682 1.00 89.12 74 LYS A O 1
ATOM 587 N N . LEU A 1 75 ? -17.761 -5.420 12.733 1.00 93.25 75 LEU A N 1
ATOM 588 C CA . LEU A 1 75 ? -17.148 -6.624 13.300 1.00 93.25 75 LEU A CA 1
ATOM 589 C C . LEU A 1 75 ? -15.870 -6.304 14.095 1.00 93.25 75 LEU A C 1
ATOM 591 O O . LEU A 1 75 ? -15.656 -6.866 15.162 1.00 93.25 75 LEU A O 1
ATOM 595 N N . ILE A 1 76 ? -15.030 -5.406 13.573 1.00 90.31 76 ILE A N 1
ATOM 596 C CA . ILE A 1 76 ? -13.749 -5.014 14.186 1.00 90.31 76 ILE A CA 1
ATOM 597 C C . ILE A 1 76 ? -13.952 -4.037 15.358 1.00 90.31 76 ILE A C 1
ATOM 599 O O . ILE A 1 76 ? -13.193 -4.062 16.328 1.00 90.31 76 ILE A O 1
ATOM 603 N N . GLY A 1 77 ? -14.967 -3.172 15.279 1.00 89.56 77 GLY A N 1
ATOM 604 C CA . GLY A 1 77 ? -15.254 -2.157 16.290 1.00 89.56 77 GLY A CA 1
ATOM 605 C C . GLY A 1 77 ? -14.273 -0.975 16.287 1.00 89.56 77 GLY A C 1
ATOM 606 O O . GLY A 1 77 ? -13.197 -1.006 15.687 1.00 89.56 77 GLY A O 1
ATOM 607 N N . GLU A 1 78 ? -14.640 0.104 16.980 1.00 86.06 78 GLU A N 1
ATOM 608 C CA . GLU A 1 78 ? -13.894 1.377 16.964 1.00 86.06 78 GLU A CA 1
ATOM 609 C C . GLU A 1 78 ? -12.477 1.267 17.548 1.00 86.06 78 GLU A C 1
ATOM 611 O O . GLU A 1 78 ? -11.522 1.860 17.031 1.00 86.06 78 GLU A O 1
ATOM 616 N N . TYR A 1 79 ? -12.313 0.462 18.599 1.00 87.56 79 TYR A N 1
ATOM 617 C CA . TYR A 1 79 ? -11.007 0.212 19.206 1.00 87.56 79 TYR A CA 1
ATOM 618 C C . TYR A 1 79 ? -10.069 -0.525 18.246 1.00 87.56 79 TYR A C 1
ATOM 620 O O . TYR A 1 79 ? -8.912 -0.127 18.107 1.00 87.56 79 TYR A O 1
ATOM 628 N N . GLY A 1 80 ? -10.567 -1.546 17.538 1.00 89.69 80 GLY A N 1
ATOM 629 C CA . GLY A 1 80 ? -9.777 -2.291 16.559 1.00 89.69 80 GLY A CA 1
ATOM 630 C C . GLY A 1 80 ? -9.298 -1.394 15.416 1.00 89.69 80 GLY A C 1
ATOM 631 O O . GLY A 1 80 ? -8.115 -1.401 15.081 1.00 89.69 80 GLY A O 1
ATOM 632 N N . ILE A 1 81 ? -10.174 -0.529 14.897 1.00 87.94 81 ILE A N 1
ATOM 633 C CA . ILE A 1 81 ? -9.820 0.453 13.856 1.00 87.94 81 ILE A CA 1
ATOM 634 C C . ILE A 1 81 ? -8.732 1.413 14.349 1.00 87.94 81 ILE A C 1
ATOM 636 O O . ILE A 1 81 ? -7.787 1.715 13.615 1.00 87.94 81 ILE A O 1
ATOM 640 N N . THR A 1 82 ? -8.828 1.863 15.602 1.00 87.19 82 THR A N 1
ATOM 641 C CA . THR A 1 82 ? -7.830 2.755 16.210 1.00 87.19 82 THR A CA 1
ATOM 642 C C . THR A 1 82 ? -6.461 2.080 16.307 1.00 87.19 82 THR A C 1
ATOM 644 O O . THR A 1 82 ? -5.443 2.693 15.979 1.00 87.19 82 THR A O 1
ATOM 647 N N . VAL A 1 83 ? -6.419 0.814 16.733 1.00 92.44 83 VAL A N 1
ATOM 648 C CA . VAL A 1 83 ? -5.174 0.038 16.828 1.00 92.44 83 VAL A CA 1
ATOM 649 C C . VAL A 1 83 ? -4.576 -0.203 15.443 1.00 92.44 83 VAL A C 1
ATOM 651 O O . VAL A 1 83 ? -3.399 0.089 15.235 1.00 92.44 83 VAL A O 1
ATOM 654 N N . ILE A 1 84 ? -5.382 -0.652 14.477 1.00 90.12 84 ILE A N 1
ATOM 655 C CA . ILE A 1 84 ? -4.933 -0.897 13.098 1.00 90.12 84 ILE A CA 1
ATOM 656 C C . ILE A 1 84 ? -4.363 0.383 12.481 1.00 90.12 84 ILE A C 1
ATOM 658 O O . ILE A 1 84 ? -3.288 0.348 11.887 1.00 90.12 84 ILE A O 1
ATOM 662 N N . SER A 1 85 ? -5.025 1.526 12.676 1.00 85.94 85 S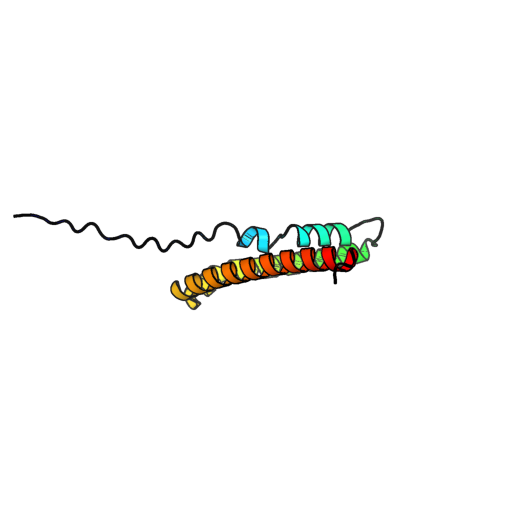ER A N 1
ATOM 663 C CA . SER A 1 85 ? -4.552 2.813 12.151 1.00 85.94 85 SER A CA 1
ATOM 664 C C . SER A 1 85 ? -3.172 3.190 12.701 1.00 85.94 85 SER A C 1
ATOM 666 O O . SER A 1 85 ? -2.316 3.663 11.955 1.00 85.94 85 SER A O 1
ATOM 668 N N . LYS A 1 86 ? -2.916 2.926 13.990 1.00 88.56 86 LYS A N 1
ATOM 669 C CA . LYS A 1 86 ? -1.589 3.131 14.590 1.00 88.56 86 LYS A CA 1
ATOM 670 C C . LYS A 1 86 ? -0.547 2.179 14.007 1.00 88.56 86 LYS A C 1
ATOM 672 O O . LYS A 1 86 ? 0.558 2.615 13.699 1.00 88.56 86 LYS A O 1
ATOM 677 N N . ILE A 1 87 ? -0.896 0.903 13.833 1.00 93.00 87 ILE A N 1
ATOM 678 C CA . ILE A 1 87 ? 0.009 -0.105 13.263 1.00 93.00 87 ILE A CA 1
ATOM 679 C C . ILE A 1 87 ? 0.404 0.269 11.835 1.00 93.00 87 ILE A C 1
ATOM 681 O O . ILE A 1 87 ? 1.592 0.274 11.533 1.00 93.00 87 ILE A O 1
ATOM 685 N N . MET A 1 88 ? -0.551 0.658 10.985 1.00 89.31 88 MET A N 1
ATOM 686 C CA . MET A 1 88 ? -0.257 1.089 9.612 1.00 89.31 88 MET A CA 1
ATOM 687 C C . MET A 1 88 ? 0.740 2.253 9.586 1.00 89.31 88 MET A C 1
ATOM 689 O O . MET A 1 88 ? 1.705 2.216 8.828 1.00 89.31 88 MET A O 1
ATOM 693 N N . GLY A 1 89 ? 0.571 3.243 10.469 1.00 86.75 89 GLY A N 1
ATOM 694 C CA . GLY A 1 89 ? 1.528 4.345 10.606 1.00 86.75 89 GLY A CA 1
ATOM 695 C C . GLY A 1 89 ? 2.927 3.889 11.041 1.00 86.75 89 GLY A C 1
ATOM 696 O O . GLY A 1 89 ? 3.921 4.320 10.460 1.00 86.75 89 GLY A O 1
ATOM 697 N N . MET A 1 90 ? 3.018 2.983 12.019 1.00 93.25 90 MET A N 1
ATOM 698 C CA . MET A 1 90 ? 4.303 2.441 12.485 1.00 93.25 90 MET A CA 1
ATOM 699 C C . MET A 1 90 ? 5.010 1.602 11.408 1.00 93.25 9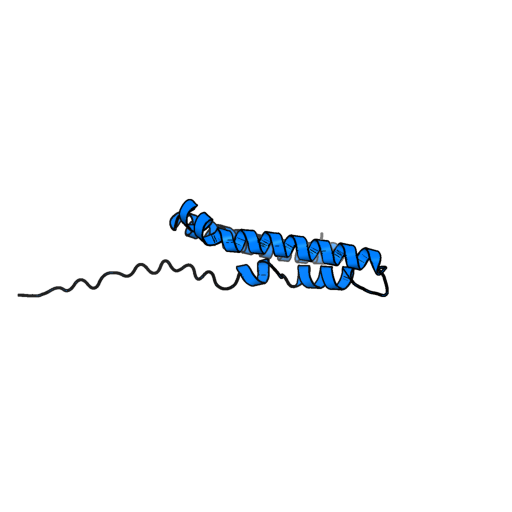0 MET A C 1
ATOM 701 O O . MET A 1 90 ? 6.226 1.718 11.252 1.00 93.25 90 MET A O 1
ATOM 705 N N . LEU A 1 91 ? 4.263 0.809 10.630 1.00 92.56 91 LEU A N 1
ATOM 706 C CA . LEU A 1 91 ? 4.801 0.027 9.511 1.00 92.56 91 LEU A CA 1
ATOM 707 C C . LEU A 1 91 ? 5.370 0.933 8.415 1.00 92.56 91 LEU A C 1
ATOM 709 O O . LEU A 1 91 ? 6.488 0.706 7.957 1.00 92.56 91 LEU A O 1
ATOM 713 N N . LEU A 1 92 ? 4.643 1.990 8.037 1.00 90.19 92 LEU A N 1
ATOM 714 C CA . LEU A 1 92 ? 5.113 2.960 7.044 1.00 90.19 92 LEU A CA 1
ATOM 715 C C . LEU A 1 92 ? 6.379 3.689 7.511 1.00 90.19 92 LEU A C 1
ATOM 717 O O . LEU A 1 92 ? 7.316 3.841 6.730 1.00 90.19 92 LEU A O 1
ATOM 721 N N . ALA A 1 93 ? 6.439 4.094 8.783 1.00 93.38 93 ALA A N 1
ATOM 722 C CA . ALA A 1 93 ? 7.627 4.725 9.354 1.00 93.38 93 ALA A CA 1
ATOM 723 C C . ALA A 1 93 ? 8.839 3.780 9.340 1.00 93.38 93 ALA A C 1
ATOM 725 O O . ALA A 1 93 ? 9.934 4.177 8.943 1.00 93.38 93 ALA A O 1
ATOM 726 N N . SER A 1 94 ? 8.638 2.515 9.719 1.00 96.31 94 SER A N 1
ATOM 727 C CA . SER A 1 94 ? 9.691 1.499 9.677 1.00 96.31 94 SER A CA 1
ATOM 728 C C . SER A 1 94 ? 10.184 1.246 8.249 1.00 96.31 94 SER A C 1
ATOM 730 O O . SER A 1 94 ? 11.393 1.256 8.020 1.00 96.31 94 SER A O 1
ATOM 732 N N . TYR A 1 95 ? 9.272 1.103 7.282 1.00 93.88 95 TYR A N 1
ATOM 733 C CA . TYR A 1 95 ? 9.628 0.903 5.876 1.00 93.88 95 TYR A CA 1
ATOM 734 C C . TYR A 1 95 ? 10.375 2.110 5.290 1.00 93.88 95 TYR A C 1
ATOM 736 O O . TYR A 1 95 ? 11.348 1.946 4.555 1.00 93.88 95 TYR A O 1
ATOM 744 N N . ALA A 1 96 ? 9.980 3.330 5.662 1.00 93.81 96 ALA A N 1
ATOM 745 C CA . ALA A 1 96 ? 10.690 4.541 5.263 1.00 93.81 96 ALA A CA 1
ATOM 746 C C . ALA A 1 96 ? 12.135 4.554 5.791 1.00 93.81 96 ALA A C 1
ATOM 748 O O . ALA A 1 96 ? 13.066 4.792 5.021 1.00 93.81 96 ALA A O 1
ATOM 749 N N . ILE A 1 97 ? 12.338 4.235 7.075 1.00 97.44 97 ILE A N 1
ATOM 750 C CA . ILE A 1 97 ? 13.679 4.127 7.672 1.00 97.44 97 ILE A CA 1
ATOM 751 C C . ILE A 1 97 ? 14.493 3.046 6.955 1.00 97.44 97 ILE A C 1
ATOM 753 O O . ILE A 1 97 ? 15.638 3.293 6.583 1.00 97.44 97 ILE A O 1
ATOM 757 N N . GLN A 1 98 ? 13.899 1.877 6.703 1.00 96.31 98 GLN A N 1
ATOM 758 C CA . GLN A 1 98 ? 14.560 0.795 5.976 1.00 96.31 98 GLN A CA 1
ATOM 759 C C . GLN A 1 98 ? 15.014 1.246 4.583 1.00 96.31 98 GLN A C 1
ATOM 761 O O . GLN A 1 98 ? 16.173 1.046 4.232 1.00 96.31 98 GLN A O 1
ATOM 766 N N . SER A 1 99 ? 14.146 1.915 3.820 1.00 94.81 99 SER A N 1
ATOM 767 C CA . SER A 1 99 ? 14.485 2.430 2.490 1.00 94.81 99 SER A CA 1
ATOM 768 C C . SER A 1 99 ? 15.637 3.441 2.531 1.00 94.81 99 SER A C 1
ATOM 770 O O . SER A 1 99 ? 16.498 3.414 1.650 1.00 94.81 99 SER A O 1
ATOM 772 N N . ILE A 1 100 ? 15.678 4.316 3.543 1.00 96.94 100 ILE A N 1
ATOM 773 C CA . ILE A 1 100 ? 16.774 5.280 3.734 1.00 96.94 100 ILE A CA 1
ATOM 774 C C . ILE A 1 100 ? 18.082 4.546 4.040 1.00 96.94 100 ILE A C 1
ATOM 776 O O . ILE A 1 100 ? 19.098 4.820 3.401 1.00 96.94 100 ILE A O 1
ATOM 780 N N . LEU A 1 101 ? 18.061 3.595 4.979 1.00 96.94 101 LEU A N 1
ATOM 781 C CA . LEU A 1 101 ? 19.243 2.811 5.347 1.00 96.94 101 LEU A CA 1
ATOM 782 C C . LEU A 1 101 ? 19.768 1.994 4.165 1.00 96.94 101 LEU A C 1
ATOM 784 O O . LEU A 1 101 ? 20.972 1.985 3.932 1.00 96.94 101 LEU A O 1
ATOM 788 N N . SER A 1 102 ? 18.889 1.349 3.396 1.00 95.94 102 SER A N 1
ATOM 789 C CA . SER A 1 102 ? 19.275 0.615 2.187 1.00 95.94 102 SER A CA 1
ATOM 790 C C . SER A 1 102 ? 19.917 1.531 1.143 1.00 95.94 102 SER A C 1
ATOM 792 O O . SER A 1 102 ? 20.922 1.154 0.541 1.00 95.94 102 SER A O 1
ATOM 794 N N . GLY A 1 103 ? 19.390 2.747 0.961 1.00 93.75 103 GLY A N 1
ATOM 795 C CA . GLY A 1 103 ? 19.993 3.755 0.087 1.00 93.75 103 GLY A CA 1
ATOM 796 C C . GLY A 1 103 ? 21.384 4.192 0.557 1.00 93.75 103 GLY A C 1
ATOM 797 O O . GLY A 1 103 ? 22.322 4.213 -0.241 1.00 93.75 103 GLY A O 1
ATOM 798 N N . LEU A 1 104 ? 21.541 4.478 1.855 1.00 95.25 104 LEU A N 1
ATOM 799 C CA . LEU A 1 104 ? 22.832 4.833 2.458 1.00 95.25 104 LEU A CA 1
ATOM 800 C C . LEU A 1 104 ? 23.844 3.693 2.333 1.00 95.25 104 LEU A C 1
ATOM 802 O O . LEU A 1 104 ? 24.970 3.915 1.896 1.00 95.25 104 LEU A O 1
ATOM 806 N N . TYR A 1 105 ? 23.443 2.469 2.670 1.00 93.75 105 TYR A N 1
ATOM 807 C CA . TYR A 1 105 ? 24.305 1.296 2.569 1.00 93.75 105 TYR A CA 1
ATOM 808 C C . TYR A 1 105 ? 24.775 1.071 1.126 1.00 93.75 105 TYR A C 1
ATOM 810 O O . TYR A 1 105 ? 25.965 0.873 0.884 1.00 93.75 105 TYR A O 1
ATOM 818 N N . GLY A 1 106 ? 23.867 1.197 0.152 1.00 92.88 106 GLY A N 1
ATOM 819 C CA . GLY A 1 106 ? 24.215 1.136 -1.267 1.00 92.88 106 GLY A CA 1
ATOM 820 C C . GLY A 1 106 ? 25.211 2.222 -1.690 1.00 92.88 106 GLY A C 1
ATOM 821 O O . GLY A 1 106 ? 26.121 1.947 -2.473 1.00 92.88 106 GLY A O 1
ATOM 822 N N . PHE A 1 107 ? 25.085 3.437 -1.149 1.00 91.75 107 PHE A N 1
ATOM 823 C CA . PHE A 1 107 ? 26.020 4.532 -1.408 1.00 91.75 107 PHE A CA 1
ATOM 824 C C . PHE A 1 107 ? 27.426 4.249 -0.853 1.00 91.75 107 PHE A C 1
ATOM 826 O O . PHE A 1 107 ? 28.405 4.408 -1.588 1.00 91.75 107 PHE A O 1
ATOM 833 N N . PHE A 1 108 ? 27.525 3.800 0.403 1.00 91.81 108 PHE A N 1
ATOM 834 C CA . PHE A 1 108 ? 28.803 3.520 1.067 1.00 91.81 108 PHE A CA 1
ATOM 835 C C . PHE A 1 108 ? 29.534 2.317 0.458 1.00 91.81 108 PHE A C 1
ATOM 837 O O . PHE A 1 108 ? 30.730 2.415 0.185 1.00 91.81 108 PHE A O 1
ATOM 844 N N . ASN A 1 109 ? 28.810 1.235 0.150 1.00 89.31 109 ASN A N 1
ATOM 845 C CA . ASN A 1 109 ? 29.374 0.047 -0.501 1.00 89.31 109 ASN A CA 1
ATOM 846 C C . ASN A 1 109 ? 29.918 0.365 -1.907 1.00 89.31 109 ASN A C 1
ATOM 848 O O . ASN A 1 109 ? 30.948 -0.153 -2.324 1.00 89.31 109 ASN A O 1
ATOM 852 N N . LYS A 1 110 ? 29.262 1.272 -2.647 1.00 82.38 110 LYS A N 1
ATOM 853 C CA . LYS A 1 110 ? 29.720 1.685 -3.983 1.00 82.38 110 LYS A CA 1
ATOM 854 C C . LYS A 1 110 ? 30.976 2.571 -3.954 1.00 82.38 110 LYS A C 1
ATOM 856 O O . LYS A 1 110 ? 31.694 2.609 -4.948 1.00 82.38 110 LYS A O 1
ATOM 861 N N . HIS A 1 111 ? 31.242 3.267 -2.845 1.00 79.81 111 HIS A N 1
ATOM 862 C CA . HIS A 1 111 ? 32.406 4.151 -2.680 1.00 79.81 111 HIS A CA 1
ATOM 863 C C . HIS A 1 111 ? 33.536 3.535 -1.834 1.00 79.81 111 HIS A C 1
ATOM 865 O O . HIS A 1 111 ? 34.505 4.228 -1.536 1.00 79.81 111 HIS A O 1
ATOM 871 N N . GLY A 1 112 ? 33.443 2.247 -1.476 1.00 67.00 112 GLY A N 1
ATOM 872 C CA . GLY A 1 112 ? 34.533 1.492 -0.843 1.00 67.00 112 GLY A CA 1
ATOM 873 C C . GLY A 1 112 ? 34.906 1.960 0.565 1.00 67.00 112 GLY A C 1
ATOM 874 O O . GLY A 1 112 ? 36.052 1.802 0.976 1.00 67.00 112 GLY A O 1
ATOM 875 N N . ILE A 1 113 ? 33.962 2.570 1.292 1.00 65.94 113 ILE A N 1
ATOM 876 C CA . ILE A 1 113 ? 34.181 3.063 2.666 1.00 65.94 113 ILE A CA 1
ATOM 877 C C . ILE A 1 113 ? 33.844 2.003 3.735 1.00 65.94 113 ILE A C 1
ATOM 879 O O . ILE A 1 113 ? 33.885 2.280 4.932 1.00 65.94 113 ILE A O 1
ATOM 883 N N . THR A 1 114 ? 33.518 0.783 3.309 1.00 59.16 114 THR A N 1
ATOM 884 C CA . THR A 1 114 ? 33.443 -0.487 4.055 1.00 59.16 114 THR A CA 1
ATOM 885 C C . THR A 1 114 ? 33.521 -1.607 3.021 1.00 59.16 114 THR A C 1
ATOM 887 O O . THR A 1 114 ? 34.099 -2.664 3.348 1.00 59.16 114 THR A O 1
#

Secondary structure (DSSP, 8-state):
------------------SSHHHHHT-HHHHHHHHHTT-TTTS-HHHHHHHHHHHHHHHHHHHHHHHHHHHHHHHHHHHHHHHHHHHHHHHHHHHHHHHHHHHHHHHHHHTT--

Foldseek 3Di:
DDPPPPDDDDPPLPPPCPPPVVCVLPPVVNVVVLVVQCDVVPDDPVSNVVSVVVNVVSVVVVVVCVVCVVVVCVVCDPVSVSVVSVVVVVVVVVVVVVVVVVVVVVVCVVVVVD

Sequence (114 aa):
MVNFSLKTYKDYRHVTIFPVAIPSIASPGAIMAVVLLTDNHIYTIREQAITTVLVLFVVFITMLFLLLASKVQKLIGEYGITVISKIMGMLLASYAIQSILSGLYGFFNKHGIT